Protein AF-A0A0P7EK59-F1 (afdb_monomer_lite)

Structure (mmCIF, N/CA/C/O backbone):
data_AF-A0A0P7EK59-F1
#
_entry.id   AF-A0A0P7EK59-F1
#
loop_
_atom_site.group_PDB
_atom_site.id
_atom_site.type_symbol
_atom_site.label_atom_id
_atom_site.label_alt_id
_atom_site.label_comp_id
_atom_site.label_asym_id
_atom_site.label_entity_id
_atom_site.label_seq_id
_atom_site.pdbx_PDB_ins_code
_atom_site.Cartn_x
_atom_site.Cartn_y
_atom_site.Cartn_z
_atom_site.occupancy
_atom_site.B_iso_or_equiv
_atom_site.auth_seq_id
_atom_site.auth_comp_id
_atom_site.auth_asym_id
_atom_site.auth_atom_id
_atom_site.pdbx_PDB_model_num
ATOM 1 N N . MET A 1 1 ? 22.215 -11.621 -33.743 1.00 58.62 1 MET A N 1
ATOM 2 C CA . MET A 1 1 ? 21.138 -10.609 -33.721 1.00 58.62 1 MET A CA 1
ATOM 3 C C . MET A 1 1 ? 20.168 -10.990 -32.613 1.00 58.62 1 MET A C 1
ATOM 5 O O . MET A 1 1 ? 19.534 -12.030 -32.730 1.00 58.62 1 MET A O 1
ATOM 9 N N . VAL A 1 2 ? 20.118 -10.234 -31.513 1.00 71.75 2 VAL A N 1
ATOM 10 C CA . VAL A 1 2 ? 19.118 -10.444 -30.451 1.00 71.75 2 VAL A CA 1
ATOM 11 C C . VAL A 1 2 ? 17.816 -9.793 -30.914 1.00 71.75 2 VAL A C 1
ATOM 13 O O . VAL A 1 2 ? 17.812 -8.613 -31.250 1.00 71.75 2 VAL A O 1
ATOM 16 N N . LYS A 1 3 ? 16.728 -10.565 -30.984 1.00 70.19 3 LYS A N 1
ATOM 17 C CA . LYS A 1 3 ? 15.376 -10.039 -31.211 1.00 70.19 3 LYS A CA 1
ATOM 18 C C . LYS A 1 3 ? 14.759 -9.760 -29.846 1.00 70.19 3 LYS A C 1
ATOM 20 O O . LYS A 1 3 ? 14.595 -10.687 -29.059 1.00 70.19 3 LYS A O 1
ATOM 25 N N . GLN A 1 4 ? 14.423 -8.504 -29.571 1.00 74.81 4 GLN A N 1
ATOM 26 C CA . GLN A 1 4 ? 13.596 -8.172 -28.418 1.00 74.81 4 GLN A CA 1
ATOM 27 C C . GLN A 1 4 ? 12.200 -8.760 -28.662 1.00 74.81 4 GLN A C 1
ATOM 29 O O . GLN A 1 4 ? 11.545 -8.411 -29.643 1.00 74.81 4 GLN A O 1
ATOM 34 N N . GLN A 1 5 ? 11.766 -9.690 -27.813 1.00 69.94 5 GLN A N 1
ATOM 35 C CA . GLN A 1 5 ? 10.369 -10.111 -27.790 1.00 69.94 5 GLN A CA 1
ATOM 36 C C . GLN A 1 5 ? 9.557 -9.008 -27.114 1.00 69.94 5 GLN A C 1
ATOM 38 O O . GLN A 1 5 ? 9.817 -8.657 -25.964 1.00 69.94 5 GLN A O 1
ATOM 43 N N . GLN A 1 6 ? 8.606 -8.443 -27.852 1.00 75.50 6 GLN A N 1
ATOM 44 C CA . GLN A 1 6 ? 7.568 -7.590 -27.294 1.00 75.50 6 GLN A CA 1
ATOM 45 C C . GLN A 1 6 ? 6.351 -8.464 -27.008 1.00 75.50 6 GLN A C 1
ATOM 47 O O . GLN A 1 6 ? 5.902 -9.212 -27.875 1.00 75.50 6 GLN A O 1
ATOM 52 N N . PHE A 1 7 ? 5.858 -8.373 -25.781 1.00 81.56 7 PHE A N 1
ATOM 53 C CA . PHE A 1 7 ? 4.603 -8.968 -25.350 1.00 81.56 7 PHE A CA 1
ATOM 54 C C . PHE A 1 7 ? 3.658 -7.835 -24.976 1.00 81.56 7 PHE A C 1
ATOM 56 O O . PHE A 1 7 ? 4.112 -6.818 -24.448 1.00 81.56 7 PHE A O 1
ATOM 63 N N . ASP A 1 8 ? 2.365 -8.031 -25.205 1.00 89.06 8 ASP A N 1
ATOM 64 C CA . ASP A 1 8 ? 1.354 -7.198 -24.567 1.00 89.06 8 ASP A CA 1
ATOM 65 C C . ASP A 1 8 ? 1.271 -7.591 -23.090 1.00 89.06 8 ASP A C 1
ATOM 67 O O . ASP A 1 8 ? 1.231 -8.775 -22.745 1.00 89.06 8 ASP A O 1
ATOM 71 N N . TYR A 1 9 ? 1.274 -6.597 -22.208 1.00 90.56 9 TYR A N 1
ATOM 72 C CA . TYR A 1 9 ? 1.206 -6.807 -20.768 1.00 90.56 9 TYR A CA 1
ATOM 73 C C . TYR A 1 9 ? 0.314 -5.764 -20.104 1.00 90.56 9 TYR A C 1
ATOM 75 O O . TYR A 1 9 ? 0.122 -4.651 -20.591 1.00 90.56 9 TYR A O 1
ATOM 83 N N . GLY A 1 10 ? -0.204 -6.142 -18.944 1.00 94.00 10 GLY A N 1
ATOM 84 C CA . GLY A 1 10 ? -0.868 -5.259 -18.002 1.00 94.00 10 GLY A CA 1
ATOM 85 C C . GLY A 1 10 ? -0.519 -5.704 -16.591 1.00 94.00 10 GLY A C 1
ATOM 86 O O . GLY A 1 10 ? -0.181 -6.866 -16.360 1.00 94.00 10 GLY A O 1
ATOM 87 N N . TYR A 1 11 ? -0.589 -4.774 -15.651 1.00 95.81 11 TYR A N 1
ATOM 88 C CA . TYR A 1 11 ? -0.263 -5.024 -14.257 1.00 95.81 11 TYR A CA 1
ATOM 89 C C . TYR A 1 11 ? -1.505 -4.886 -13.395 1.00 95.81 11 TYR A C 1
ATOM 91 O O . TYR A 1 11 ? -2.300 -3.967 -13.584 1.00 95.81 11 TYR A O 1
ATOM 99 N N . LEU A 1 12 ? -1.651 -5.800 -12.442 1.00 97.00 12 LEU A N 1
ATOM 100 C CA . LEU A 1 12 ? -2.703 -5.782 -11.440 1.00 97.00 12 LEU A CA 1
ATOM 101 C C . LEU A 1 12 ? -2.071 -5.520 -10.076 1.00 97.00 12 LEU A C 1
ATOM 103 O O . LEU A 1 12 ? -1.267 -6.317 -9.597 1.00 97.00 12 LEU A O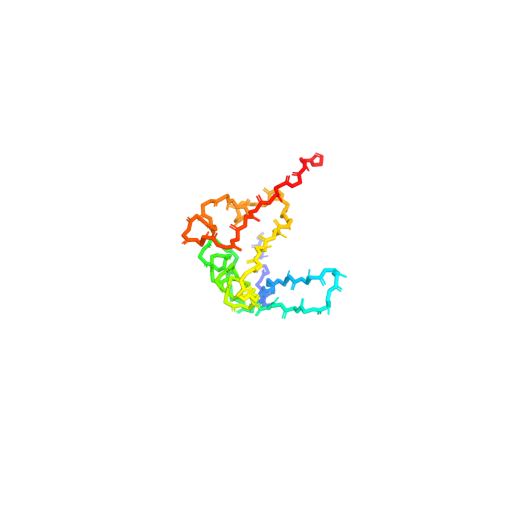 1
ATOM 107 N N . PHE A 1 13 ? -2.470 -4.423 -9.449 1.00 97.75 13 PHE A N 1
ATOM 108 C CA . PHE A 1 13 ? -2.264 -4.185 -8.028 1.00 97.75 13 PHE A CA 1
ATOM 109 C C . PHE A 1 13 ? -3.520 -4.655 -7.310 1.00 97.75 13 PHE A C 1
ATOM 111 O O . PHE A 1 13 ? -4.619 -4.254 -7.688 1.00 97.75 13 PHE A O 1
ATOM 118 N N . GLY A 1 14 ? -3.371 -5.519 -6.313 1.00 97.56 14 GLY A N 1
ATOM 119 C CA . GLY A 1 14 ? -4.494 -6.062 -5.564 1.00 97.56 14 GLY A CA 1
ATOM 120 C C . GLY A 1 14 ? -4.169 -6.141 -4.085 1.00 97.56 14 GLY A C 1
ATOM 121 O O . GLY A 1 14 ? -3.073 -6.554 -3.706 1.00 97.56 14 GLY A O 1
ATOM 122 N N . ALA A 1 15 ? -5.144 -5.780 -3.260 1.00 98.19 15 ALA A N 1
ATOM 123 C CA . ALA A 1 15 ? -5.071 -5.912 -1.816 1.00 98.19 15 ALA A CA 1
ATOM 124 C C . ALA A 1 15 ? -6.383 -6.489 -1.293 1.00 98.19 15 ALA A C 1
ATOM 126 O O . ALA A 1 15 ? -7.459 -6.070 -1.713 1.00 98.19 15 ALA A O 1
ATOM 127 N N . VAL A 1 16 ? -6.286 -7.424 -0.349 1.00 98.12 16 VAL A N 1
ATOM 128 C CA . VAL A 1 16 ? -7.434 -8.028 0.333 1.00 98.12 16 VAL A CA 1
ATOM 129 C C . VAL A 1 16 ? -7.297 -7.820 1.835 1.00 98.12 16 VAL A C 1
ATOM 131 O O . VAL A 1 16 ? -6.215 -7.995 2.395 1.00 98.12 16 VAL A O 1
ATOM 134 N N . CYS A 1 17 ? -8.392 -7.464 2.502 1.00 97.62 17 CYS A N 1
ATOM 135 C CA . CYS A 1 17 ? -8.469 -7.480 3.955 1.00 97.62 17 CYS A CA 1
ATOM 136 C C . CYS A 1 17 ? -8.724 -8.921 4.428 1.00 97.62 17 CYS A C 1
ATOM 138 O O . CYS A 1 17 ? -9.823 -9.435 4.207 1.00 97.62 17 CYS A O 1
ATOM 140 N N . PRO A 1 18 ? -7.784 -9.579 5.132 1.00 96.62 18 PRO A N 1
ATOM 141 C CA . PRO A 1 18 ? -7.962 -10.976 5.536 1.00 96.62 18 PRO A CA 1
ATOM 142 C C . PRO A 1 18 ? -9.137 -11.189 6.500 1.00 96.62 18 PRO A C 1
ATOM 144 O O . PRO A 1 18 ? -9.694 -12.278 6.563 1.00 96.62 18 PRO A O 1
ATOM 147 N N . ALA A 1 19 ? -9.517 -10.152 7.254 1.00 95.62 19 ALA A N 1
ATOM 148 C CA . ALA A 1 19 ? -10.587 -10.231 8.244 1.00 95.62 19 ALA A CA 1
ATOM 149 C C . ALA A 1 19 ? -11.995 -10.098 7.640 1.00 95.62 19 ALA A C 1
ATOM 151 O O . ALA A 1 19 ? -12.947 -10.619 8.214 1.00 95.62 19 ALA A O 1
ATOM 152 N N . THR A 1 20 ? -12.148 -9.374 6.525 1.00 95.12 20 THR A N 1
ATOM 153 C CA . THR A 1 20 ? -13.468 -9.043 5.952 1.00 95.12 20 THR A CA 1
ATOM 154 C C . THR A 1 20 ? -13.667 -9.545 4.525 1.00 95.12 20 THR A C 1
ATOM 156 O O . THR A 1 20 ? -14.794 -9.543 4.041 1.00 95.12 20 THR A O 1
ATOM 159 N N . GLY A 1 21 ? -12.598 -9.939 3.828 1.00 96.56 21 GLY A N 1
ATOM 160 C CA . GLY A 1 21 ? -12.630 -10.305 2.409 1.00 96.56 21 GLY A CA 1
ATOM 161 C C . GLY A 1 21 ? -12.792 -9.120 1.448 1.00 96.56 21 GLY A C 1
ATOM 162 O O . GLY A 1 21 ? -12.769 -9.314 0.233 1.00 96.56 21 GLY A O 1
ATOM 163 N N . GLN A 1 22 ? -12.929 -7.889 1.954 1.00 96.50 22 GLN A N 1
ATOM 164 C CA . GLN A 1 22 ? -12.982 -6.692 1.110 1.00 96.50 22 GLN A CA 1
ATOM 165 C C . GLN A 1 22 ? -11.683 -6.547 0.322 1.00 96.50 22 GLN A C 1
ATOM 167 O O . GLN A 1 22 ? -10.599 -6.774 0.862 1.00 96.50 22 GLN A O 1
ATOM 172 N N . THR A 1 23 ? -11.808 -6.188 -0.951 1.00 97.75 23 THR A N 1
ATOM 173 C CA . THR A 1 23 ? -10.699 -6.186 -1.901 1.00 97.75 23 THR A CA 1
ATOM 174 C C . THR A 1 23 ? -10.731 -4.909 -2.718 1.00 97.75 23 THR A C 1
ATOM 176 O O . THR A 1 23 ? -11.784 -4.537 -3.224 1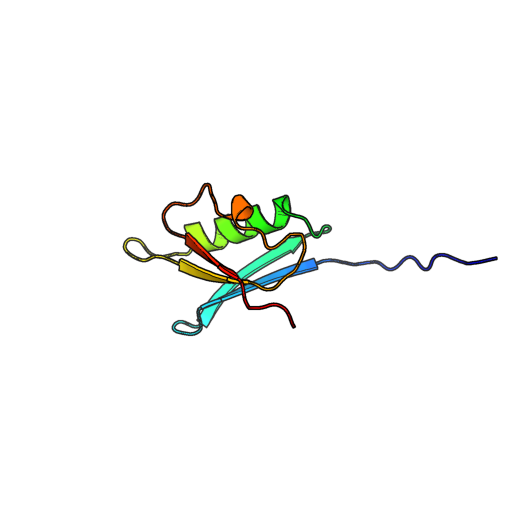.00 97.75 23 THR A O 1
ATOM 179 N N . GLU A 1 24 ? -9.565 -4.298 -2.889 1.00 98.31 24 GLU A N 1
ATOM 180 C CA . GLU A 1 24 ? -9.344 -3.194 -3.819 1.00 98.31 24 GLU A CA 1
ATOM 181 C C . GLU A 1 24 ? -8.361 -3.641 -4.896 1.00 98.31 24 GLU A C 1
ATOM 183 O O . GLU A 1 24 ? -7.447 -4.432 -4.629 1.00 98.31 24 GLU A O 1
ATOM 188 N N . ALA A 1 25 ? -8.545 -3.147 -6.119 1.00 97.75 25 ALA A N 1
ATOM 189 C CA . ALA A 1 25 ? -7.725 -3.534 -7.254 1.00 97.75 25 ALA A CA 1
ATOM 190 C C . ALA A 1 25 ? -7.570 -2.407 -8.280 1.00 97.75 25 ALA A C 1
ATOM 192 O O . ALA A 1 25 ? -8.518 -1.699 -8.623 1.00 97.75 25 ALA A O 1
ATOM 193 N N . LEU A 1 26 ? -6.364 -2.296 -8.834 1.00 98.00 26 LEU A N 1
ATOM 194 C CA . LEU A 1 26 ? -6.025 -1.354 -9.892 1.00 98.00 26 LEU A CA 1
ATOM 195 C C . LEU A 1 26 ? -5.323 -2.087 -11.036 1.00 98.00 26 LEU A C 1
ATOM 197 O O . LEU A 1 26 ? -4.263 -2.682 -10.844 1.00 98.00 26 LEU A O 1
ATOM 201 N N . VAL A 1 27 ? -5.894 -1.993 -12.237 1.00 97.50 27 VAL A N 1
ATOM 202 C CA . VAL A 1 27 ? -5.226 -2.402 -13.478 1.00 97.50 27 VAL A CA 1
ATOM 203 C C . VAL A 1 27 ? -4.483 -1.199 -14.052 1.00 97.50 27 VAL A C 1
ATOM 205 O O . VAL A 1 27 ? -5.061 -0.124 -14.199 1.00 97.50 27 VAL A O 1
ATOM 208 N N . SER A 1 28 ? -3.205 -1.374 -14.377 1.00 96.12 28 SER A N 1
ATOM 209 C CA . SER A 1 28 ? -2.331 -0.318 -14.890 1.00 96.12 28 SER A CA 1
ATOM 210 C C . SER A 1 28 ? -1.450 -0.839 -16.031 1.00 96.12 28 SER A C 1
ATOM 212 O O . SER A 1 28 ? -0.964 -1.969 -15.957 1.00 96.12 28 SER A O 1
ATOM 214 N N . PRO A 1 29 ? -1.172 -0.030 -17.070 1.00 94.62 29 PRO A N 1
ATOM 215 C CA . PRO A 1 29 ? -0.159 -0.362 -18.075 1.00 94.62 29 PRO A CA 1
ATOM 216 C C . PRO A 1 29 ? 1.282 -0.231 -17.541 1.00 94.62 29 PRO A C 1
ATOM 218 O O . PRO A 1 29 ? 2.224 -0.650 -18.209 1.00 94.62 29 PRO A O 1
ATOM 221 N N . PHE A 1 30 ? 1.471 0.330 -16.340 1.00 93.56 30 PHE A N 1
ATOM 222 C CA . PHE A 1 30 ? 2.782 0.570 -15.728 1.00 93.56 30 PHE A CA 1
ATOM 223 C C . PHE A 1 30 ? 2.856 0.064 -14.283 1.00 93.56 30 PHE A C 1
ATOM 225 O O . PHE A 1 30 ? 1.864 0.115 -13.550 1.00 93.56 30 PHE A O 1
ATOM 232 N N . VAL A 1 31 ? 4.058 -0.330 -13.852 1.00 95.19 31 VAL A N 1
ATOM 233 C CA . VAL A 1 31 ? 4.383 -0.583 -12.440 1.00 95.19 31 VAL A CA 1
ATOM 234 C C . VAL A 1 31 ? 5.336 0.487 -11.942 1.00 95.19 31 VAL A C 1
ATOM 236 O O . VAL A 1 31 ? 6.517 0.497 -12.287 1.00 95.19 31 VAL A O 1
ATOM 239 N N . ASN A 1 32 ? 4.817 1.409 -11.144 1.00 96.94 32 ASN A N 1
ATOM 240 C CA . ASN A 1 32 ? 5.579 2.513 -10.582 1.00 96.94 32 ASN A CA 1
ATOM 241 C C . ASN A 1 32 ? 4.939 3.001 -9.277 1.00 96.94 32 ASN A C 1
ATOM 243 O O . ASN A 1 32 ? 3.898 2.502 -8.837 1.00 96.94 32 ASN A O 1
ATOM 247 N N . LYS A 1 33 ? 5.594 3.976 -8.645 1.00 97.69 33 LYS A N 1
ATOM 248 C CA . LYS A 1 33 ? 5.121 4.574 -7.397 1.00 97.69 33 LYS A CA 1
ATOM 249 C C . LYS A 1 33 ? 3.793 5.293 -7.582 1.00 97.69 33 LYS A C 1
ATOM 251 O O . LYS A 1 33 ? 2.956 5.229 -6.695 1.00 97.69 33 LYS A O 1
ATOM 256 N N . GLU A 1 34 ? 3.566 5.925 -8.730 1.00 97.69 34 GLU A N 1
ATOM 257 C CA . GLU A 1 34 ? 2.321 6.629 -9.024 1.00 97.69 34 GLU A CA 1
ATOM 258 C C . GLU A 1 34 ? 1.130 5.666 -9.014 1.00 97.69 34 GLU A C 1
ATOM 260 O O . GLU A 1 34 ? 0.143 5.926 -8.328 1.00 97.69 34 GLU A O 1
ATOM 265 N N . ALA A 1 35 ? 1.236 4.527 -9.706 1.00 97.94 35 ALA A N 1
ATOM 266 C CA . ALA A 1 35 ? 0.219 3.479 -9.687 1.00 97.94 35 ALA A CA 1
ATOM 267 C C . ALA A 1 35 ? 0.021 2.912 -8.271 1.00 97.94 35 ALA A C 1
ATOM 269 O O . ALA A 1 35 ? -1.116 2.736 -7.835 1.00 97.94 35 ALA A O 1
ATOM 270 N N . MET A 1 36 ? 1.105 2.710 -7.514 1.00 98.12 36 MET A N 1
ATOM 271 C CA . MET A 1 36 ? 1.013 2.260 -6.123 1.00 98.12 36 MET A CA 1
ATOM 272 C C . MET A 1 36 ? 0.285 3.280 -5.230 1.00 98.12 36 MET A C 1
ATOM 274 O O . MET A 1 36 ? -0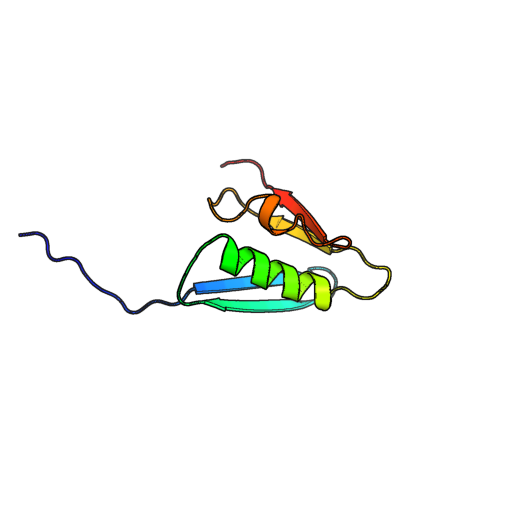.596 2.895 -4.465 1.00 98.12 36 MET A O 1
ATOM 278 N N . THR A 1 37 ? 0.564 4.580 -5.361 1.00 98.38 37 THR A N 1
ATOM 279 C CA . THR A 1 37 ? -0.144 5.646 -4.630 1.00 98.38 37 THR A CA 1
ATOM 280 C C . THR A 1 37 ? -1.629 5.693 -4.997 1.00 98.38 37 THR A C 1
ATOM 282 O O . THR A 1 37 ? -2.477 5.863 -4.122 1.00 98.38 37 THR A O 1
ATOM 285 N N . GLN A 1 38 ? -1.981 5.490 -6.273 1.00 98.31 38 GLN A N 1
ATOM 286 C CA . GLN A 1 38 ? -3.386 5.376 -6.691 1.00 98.31 38 GLN A CA 1
ATOM 287 C C . GLN A 1 38 ? -4.073 4.171 -6.043 1.00 98.31 38 GLN A C 1
ATOM 289 O O . GLN A 1 38 ? -5.209 4.283 -5.582 1.00 98.31 38 GLN A O 1
ATOM 294 N N . HIS A 1 39 ? -3.379 3.038 -5.948 1.00 98.50 39 HIS A N 1
ATOM 295 C CA . HIS A 1 39 ? -3.895 1.869 -5.249 1.00 98.50 39 HIS A CA 1
ATOM 296 C C . HIS A 1 39 ? -4.062 2.130 -3.739 1.00 98.50 39 HIS A C 1
ATOM 298 O O . HIS A 1 39 ? -5.101 1.798 -3.172 1.00 98.50 39 HIS A O 1
ATOM 304 N N . MET A 1 40 ? -3.114 2.821 -3.090 1.00 98.69 40 MET A N 1
ATOM 305 C CA . MET A 1 40 ? -3.255 3.234 -1.684 1.00 98.69 40 MET A CA 1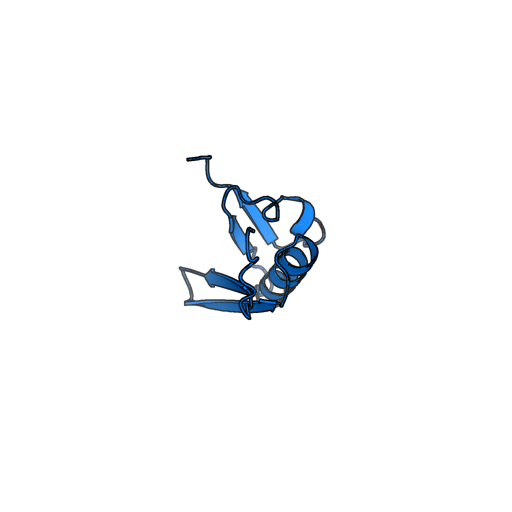
ATOM 306 C C . MET A 1 40 ? -4.444 4.174 -1.469 1.00 98.69 40 MET A C 1
ATOM 308 O O . MET A 1 40 ? -5.130 4.059 -0.455 1.00 98.69 40 MET A O 1
ATOM 312 N N . ARG A 1 41 ? -4.748 5.048 -2.436 1.00 98.69 41 ARG A N 1
ATOM 313 C CA . ARG A 1 41 ? -5.943 5.902 -2.394 1.00 98.69 41 ARG A CA 1
ATOM 314 C C . ARG A 1 41 ? -7.235 5.092 -2.400 1.00 98.69 41 ARG A C 1
ATOM 316 O O . ARG A 1 41 ? -8.132 5.412 -1.626 1.00 98.69 41 ARG A O 1
ATOM 323 N N . GLN A 1 42 ? -7.326 4.046 -3.226 1.00 98.44 42 GLN A N 1
ATOM 324 C CA . GLN A 1 42 ? -8.488 3.147 -3.227 1.00 98.44 42 GLN A CA 1
ATOM 325 C C . GLN A 1 42 ? -8.677 2.502 -1.849 1.00 98.44 42 GLN A C 1
ATOM 327 O O . GLN A 1 42 ? -9.754 2.610 -1.270 1.00 98.44 42 GLN A O 1
ATOM 332 N N . ILE A 1 43 ? -7.607 1.941 -1.271 1.00 98.50 43 ILE A N 1
ATOM 333 C CA . ILE A 1 43 ? -7.651 1.335 0.070 1.00 98.50 43 ILE A CA 1
ATOM 334 C C . ILE A 1 43 ? -8.032 2.376 1.132 1.00 98.50 43 ILE A C 1
ATOM 336 O O . ILE A 1 43 ? -8.890 2.113 1.973 1.00 98.50 43 ILE A O 1
ATOM 340 N N . SER A 1 44 ? -7.437 3.570 1.097 1.00 98.44 44 SER A N 1
ATOM 341 C CA . SER A 1 44 ? -7.741 4.660 2.032 1.00 98.44 44 SER A CA 1
ATOM 342 C C . SER A 1 44 ? -9.214 5.079 1.965 1.00 98.44 44 SER A C 1
ATOM 344 O O . SER A 1 44 ? -9.832 5.258 3.014 1.00 98.44 44 SER A O 1
ATOM 346 N N . HIS A 1 45 ? -9.798 5.179 0.766 1.00 98.00 45 HIS A N 1
ATOM 347 C CA . HIS A 1 45 ? -11.215 5.505 0.575 1.00 98.00 45 HIS A CA 1
ATOM 348 C C . HIS A 1 45 ? -12.156 4.365 0.986 1.00 98.00 45 HIS A C 1
ATOM 350 O O . HIS A 1 45 ? -13.219 4.625 1.544 1.00 98.00 45 HIS A O 1
ATOM 356 N N . ALA A 1 46 ? -11.775 3.114 0.723 1.00 97.69 46 ALA A N 1
ATOM 357 C CA . ALA A 1 46 ? -12.552 1.936 1.100 1.00 97.69 46 ALA A CA 1
ATOM 358 C C . ALA A 1 46 ? -12.490 1.639 2.608 1.00 97.69 46 ALA A C 1
ATOM 360 O O . ALA A 1 46 ? -13.358 0.951 3.149 1.00 97.69 46 ALA A O 1
ATOM 361 N N . THR A 1 47 ? -11.477 2.166 3.304 1.00 97.44 47 THR A N 1
ATOM 362 C CA . THR A 1 47 ? -11.312 1.998 4.750 1.00 97.44 47 THR A CA 1
ATOM 363 C C . THR A 1 47 ? -12.465 2.682 5.493 1.00 97.44 47 THR A C 1
ATOM 365 O O . THR A 1 47 ? -12.610 3.903 5.398 1.00 97.44 47 THR A O 1
ATOM 368 N N . PRO A 1 48 ? -13.274 1.940 6.277 1.00 96.38 48 PRO A N 1
ATOM 369 C CA . PRO A 1 48 ? -14.408 2.519 6.986 1.00 96.38 48 PRO A CA 1
ATOM 370 C C . PRO A 1 48 ? -13.998 3.631 7.957 1.00 96.38 48 PRO A C 1
ATOM 372 O O . PRO A 1 48 ? -12.932 3.582 8.573 1.00 96.38 48 PRO A O 1
ATOM 375 N N . VAL A 1 49 ? -14.886 4.606 8.162 1.00 96.38 49 VAL A N 1
ATOM 376 C CA . VAL A 1 49 ? -14.681 5.674 9.151 1.00 96.38 49 VAL A CA 1
ATOM 377 C C . VAL A 1 49 ? -14.409 5.069 10.534 1.00 96.38 49 VAL A C 1
ATOM 379 O O . VAL A 1 49 ? -15.099 4.149 10.972 1.00 96.38 49 VAL A O 1
ATOM 382 N N . GLY A 1 50 ? -13.382 5.579 11.219 1.00 97.00 50 GLY A N 1
ATOM 383 C CA . GLY A 1 50 ? -12.941 5.064 12.520 1.00 97.00 50 GLY A CA 1
ATOM 384 C C . GLY A 1 50 ? -12.070 3.803 12.450 1.00 97.00 50 GLY A C 1
ATOM 385 O O . GLY A 1 50 ? -11.726 3.251 13.494 1.00 97.00 50 GLY A O 1
ATOM 386 N N . ARG A 1 51 ? -11.696 3.337 11.250 1.00 97.19 51 ARG A N 1
ATOM 387 C CA . ARG A 1 51 ? -10.707 2.269 11.040 1.00 97.19 51 ARG A CA 1
ATOM 388 C C . ARG A 1 51 ? -9.413 2.830 10.447 1.00 97.19 51 ARG A C 1
ATOM 390 O O . ARG A 1 51 ? -9.402 3.888 9.823 1.00 97.19 51 ARG A O 1
ATOM 397 N N . HIS A 1 52 ? -8.334 2.077 10.639 1.00 97.88 52 HIS A N 1
ATOM 398 C CA . HIS A 1 52 ? -7.017 2.341 10.065 1.00 97.88 52 HIS A CA 1
ATOM 399 C C . HIS A 1 52 ? -6.560 1.113 9.282 1.00 97.88 52 HIS A C 1
ATOM 401 O O . HIS A 1 52 ? -6.563 0.005 9.825 1.00 97.88 52 HIS A O 1
ATOM 407 N N . ALA A 1 53 ? -6.187 1.293 8.019 1.00 98.25 53 ALA A N 1
ATOM 408 C CA . ALA A 1 53 ? -5.666 0.222 7.185 1.00 98.25 53 ALA A CA 1
ATOM 409 C C . ALA A 1 53 ? -4.175 0.005 7.451 1.00 98.25 53 ALA A C 1
ATOM 411 O O . ALA A 1 53 ? -3.372 0.937 7.431 1.00 98.25 53 ALA A O 1
ATOM 412 N N . VAL A 1 54 ? -3.795 -1.252 7.653 1.00 98.12 54 VAL A N 1
ATOM 413 C CA . VAL A 1 54 ? -2.397 -1.678 7.681 1.00 98.12 54 VAL A CA 1
ATOM 414 C C . VAL A 1 54 ? -2.167 -2.552 6.459 1.00 98.12 54 VAL A C 1
ATOM 416 O O . VAL A 1 54 ? -2.778 -3.612 6.338 1.00 98.12 54 VAL A O 1
ATOM 419 N N . VAL A 1 55 ? -1.318 -2.092 5.542 1.00 98.25 55 VAL A N 1
ATOM 420 C CA . VAL A 1 55 ? -1.040 -2.782 4.277 1.00 98.25 55 VAL A CA 1
ATOM 421 C C . VAL A 1 55 ? 0.350 -3.398 4.347 1.00 98.25 55 VAL A C 1
ATOM 423 O O . VAL A 1 55 ? 1.340 -2.702 4.568 1.00 98.25 55 VAL A O 1
ATOM 426 N N . ILE A 1 56 ? 0.422 -4.714 4.167 1.00 98.06 56 ILE A N 1
ATOM 427 C CA . ILE A 1 56 ? 1.681 -5.460 4.148 1.00 98.06 56 ILE A CA 1
ATOM 428 C C . ILE A 1 56 ? 2.217 -5.461 2.715 1.00 98.06 56 ILE A C 1
ATOM 430 O O . ILE A 1 56 ? 1.492 -5.816 1.789 1.00 98.06 56 ILE A O 1
ATOM 434 N N . ILE A 1 57 ? 3.475 -5.062 2.540 1.00 97.44 57 ILE A N 1
ATOM 435 C CA . ILE A 1 57 ? 4.140 -4.938 1.236 1.00 97.44 57 ILE A CA 1
ATOM 436 C C . ILE A 1 57 ? 5.507 -5.630 1.238 1.00 97.44 57 ILE A C 1
ATOM 438 O O . ILE A 1 57 ? 6.145 -5.780 2.282 1.00 97.44 57 ILE A O 1
ATOM 442 N N . ASP A 1 58 ? 5.973 -6.034 0.060 1.00 96.19 58 ASP A N 1
ATOM 443 C CA . ASP A 1 58 ? 7.295 -6.640 -0.119 1.00 96.19 58 ASP A CA 1
ATOM 444 C C . ASP A 1 58 ? 8.416 -5.602 -0.380 1.00 96.19 58 ASP A C 1
ATOM 446 O O . ASP A 1 58 ? 8.272 -4.390 -0.188 1.00 96.19 58 ASP A O 1
ATOM 450 N N . GLY A 1 59 ? 9.575 -6.113 -0.805 1.00 94.44 59 GLY A N 1
ATOM 451 C CA . GLY A 1 59 ? 10.793 -5.381 -1.137 1.00 94.44 59 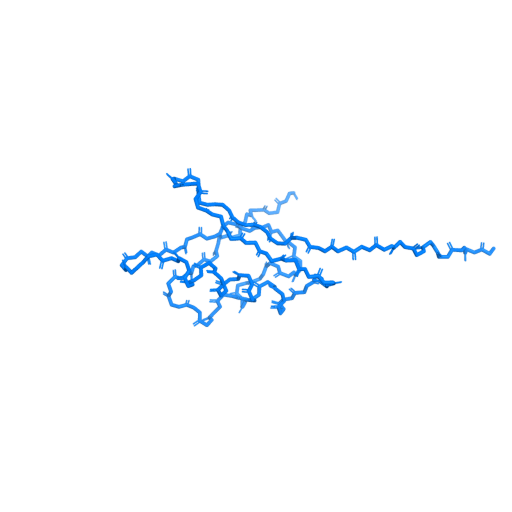GLY A CA 1
ATOM 452 C C . GLY A 1 59 ? 10.763 -4.483 -2.378 1.00 94.44 59 GLY A C 1
ATOM 453 O O . GLY A 1 59 ? 11.684 -3.674 -2.503 1.00 94.44 59 GLY A O 1
ATOM 454 N N . ALA A 1 60 ? 9.776 -4.605 -3.273 1.00 95.44 60 ALA A N 1
ATOM 455 C CA . ALA A 1 60 ? 9.825 -4.058 -4.629 1.00 95.44 60 ALA A CA 1
ATOM 456 C C . ALA A 1 60 ? 10.061 -2.538 -4.682 1.00 95.44 60 ALA A C 1
ATOM 458 O O . ALA A 1 60 ? 9.684 -1.787 -3.781 1.00 95.44 60 ALA A O 1
ATOM 459 N N . GLY A 1 61 ? 10.671 -2.062 -5.773 1.00 94.94 61 GLY A N 1
ATOM 460 C CA . GLY A 1 61 ? 11.096 -0.661 -5.913 1.00 94.94 61 GLY A CA 1
ATOM 461 C C . GLY A 1 61 ? 9.959 0.371 -5.862 1.00 94.94 61 GLY A C 1
ATOM 462 O O . GLY A 1 61 ? 10.201 1.530 -5.533 1.00 94.94 61 GLY A O 1
ATOM 463 N N . TRP A 1 62 ? 8.724 -0.046 -6.148 1.00 95.69 62 TRP A N 1
ATOM 464 C CA . TRP A 1 62 ? 7.510 0.774 -6.041 1.00 95.69 62 TRP A CA 1
ATOM 465 C C . TRP A 1 62 ? 6.752 0.576 -4.715 1.00 95.69 62 TRP A C 1
ATOM 467 O O . TRP A 1 62 ? 5.788 1.289 -4.459 1.00 95.69 62 TRP A O 1
ATOM 477 N N . HIS A 1 63 ? 7.183 -0.355 -3.858 1.00 96.62 63 HIS A N 1
ATOM 478 C CA . HIS A 1 63 ? 6.656 -0.590 -2.512 1.00 96.62 63 HIS A CA 1
ATOM 479 C C . HIS A 1 63 ? 7.493 0.176 -1.475 1.00 96.62 63 HIS A C 1
ATOM 481 O O . HIS A 1 63 ? 8.349 -0.378 -0.767 1.00 96.62 63 HIS A O 1
ATOM 487 N N . THR A 1 64 ? 7.274 1.490 -1.415 1.00 96.44 64 THR A N 1
ATOM 488 C CA . THR A 1 64 ? 8.023 2.419 -0.559 1.00 96.44 64 THR A CA 1
ATOM 489 C C . THR A 1 64 ? 7.087 3.266 0.300 1.00 96.44 64 THR A C 1
ATOM 491 O O . THR A 1 64 ? 5.970 3.571 -0.095 1.00 96.44 64 THR A O 1
ATOM 494 N N . TYR A 1 65 ? 7.534 3.662 1.496 1.00 97.31 65 TYR A N 1
ATOM 495 C CA . TYR A 1 65 ? 6.684 4.358 2.475 1.00 97.31 65 TYR A CA 1
ATOM 496 C C . TYR A 1 65 ? 6.076 5.676 1.963 1.00 97.31 65 TYR A C 1
ATOM 498 O O . TYR A 1 65 ? 4.981 6.048 2.379 1.00 97.31 65 TYR A O 1
ATOM 506 N N . ASP A 1 66 ? 6.747 6.362 1.035 1.00 97.19 66 ASP A N 1
ATOM 507 C CA . ASP A 1 66 ? 6.267 7.607 0.432 1.00 97.19 66 ASP A CA 1
ATOM 508 C C . ASP A 1 66 ? 4.983 7.439 -0.394 1.00 97.19 66 ASP A C 1
ATOM 510 O O . ASP A 1 66 ? 4.217 8.394 -0.493 1.00 97.19 66 ASP A O 1
ATOM 514 N N . THR A 1 67 ? 4.668 6.239 -0.901 1.00 97.88 67 THR A N 1
ATOM 515 C CA . THR A 1 67 ? 3.423 6.007 -1.662 1.00 97.88 67 THR A CA 1
ATOM 516 C C . THR A 1 67 ? 2.166 6.044 -0.791 1.00 97.88 67 THR A C 1
ATOM 518 O O . THR A 1 67 ? 1.054 6.046 -1.313 1.00 97.88 67 THR A O 1
ATOM 521 N N . ALA A 1 68 ? 2.326 6.052 0.536 1.00 97.69 68 ALA A N 1
ATOM 522 C CA . ALA A 1 68 ? 1.231 6.151 1.495 1.00 97.69 68 ALA A CA 1
ATOM 523 C C . ALA A 1 68 ? 1.272 7.426 2.356 1.00 97.69 68 ALA A C 1
ATOM 525 O O . ALA A 1 68 ? 0.371 7.639 3.164 1.00 97.69 68 ALA A O 1
ATOM 526 N N . ALA A 1 69 ? 2.294 8.274 2.203 1.00 96.31 69 ALA A N 1
ATOM 527 C CA . ALA A 1 69 ? 2.573 9.369 3.134 1.00 96.31 69 ALA A CA 1
ATOM 528 C C . ALA A 1 69 ? 1.461 10.434 3.214 1.00 96.31 69 ALA A C 1
ATOM 530 O O . ALA A 1 69 ? 1.340 11.114 4.231 1.00 96.31 69 ALA A O 1
ATOM 531 N N . GLU A 1 70 ? 0.644 10.582 2.166 1.00 96.50 70 GLU A N 1
ATOM 532 C 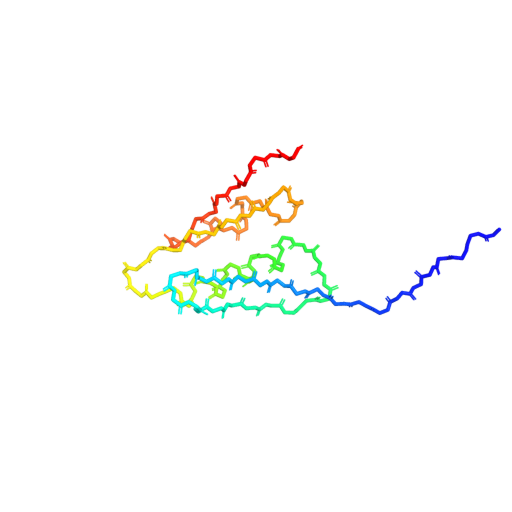CA . GLU A 1 70 ? -0.471 11.539 2.148 1.00 96.50 70 GLU A CA 1
ATOM 533 C C . GLU A 1 70 ? -1.725 11.052 2.900 1.00 96.50 70 GLU A C 1
ATOM 535 O O . GLU A 1 70 ? -2.587 11.862 3.251 1.00 96.50 70 GLU A O 1
ATOM 540 N N . PHE A 1 71 ? -1.841 9.750 3.186 1.00 98.00 71 PHE A N 1
ATOM 541 C CA . PHE A 1 71 ? -3.045 9.165 3.778 1.00 98.00 71 PHE A CA 1
ATOM 542 C C . PHE A 1 71 ? -2.923 9.055 5.298 1.00 98.00 71 PHE A C 1
ATOM 544 O O . PHE A 1 71 ? -2.021 8.423 5.836 1.00 98.00 71 PHE A O 1
ATOM 551 N N . LYS A 1 72 ? -3.887 9.637 6.017 1.00 97.75 72 LYS A N 1
ATOM 552 C CA . LYS A 1 72 ? -3.886 9.653 7.492 1.00 97.75 72 LYS A CA 1
ATOM 553 C C . LYS A 1 72 ? -4.420 8.369 8.131 1.00 97.75 72 LYS A C 1
ATOM 555 O O . LYS A 1 72 ? -4.211 8.157 9.318 1.00 97.75 72 LYS A O 1
ATOM 560 N N . ASN A 1 73 ? -5.133 7.547 7.365 1.00 98.44 73 ASN A N 1
ATOM 561 C CA . ASN A 1 73 ? -5.831 6.342 7.825 1.00 98.44 73 ASN A CA 1
ATOM 562 C C . ASN A 1 73 ? -5.217 5.047 7.270 1.00 98.44 73 ASN A C 1
ATOM 564 O O . ASN A 1 73 ? -5.878 4.009 7.269 1.00 98.44 73 ASN A O 1
ATOM 568 N N . LEU A 1 74 ? -3.989 5.116 6.749 1.00 98.06 74 LEU A N 1
ATOM 569 C CA . LEU A 1 74 ? -3.300 3.987 6.140 1.00 98.06 74 LEU A CA 1
ATOM 570 C C . LEU A 1 74 ? -1.824 3.987 6.546 1.00 98.06 74 LEU A C 1
ATOM 572 O O . LEU A 1 74 ? -1.177 5.029 6.610 1.00 98.06 74 LEU A O 1
ATOM 576 N N . THR A 1 75 ? -1.271 2.812 6.833 1.00 98.12 75 THR A N 1
ATOM 577 C CA . THR A 1 75 ? 0.164 2.632 7.092 1.00 98.12 75 THR A CA 1
ATOM 578 C C . THR A 1 75 ? 0.678 1.388 6.388 1.00 98.12 75 THR A C 1
ATOM 580 O O . THR A 1 75 ? 0.010 0.355 6.370 1.00 98.12 75 THR A O 1
ATOM 583 N N . LEU A 1 76 ? 1.881 1.488 5.823 1.00 98.44 76 LEU A N 1
ATOM 584 C CA . LEU A 1 76 ? 2.565 0.358 5.205 1.00 98.44 76 LEU A CA 1
ATOM 585 C C . LEU A 1 76 ? 3.449 -0.359 6.225 1.00 98.44 76 LEU A C 1
ATOM 587 O O . LEU A 1 76 ? 4.139 0.287 7.012 1.00 98.44 76 LEU A O 1
ATOM 591 N N . ILE A 1 77 ? 3.473 -1.688 6.163 1.00 97.81 77 ILE A N 1
ATOM 592 C CA . ILE A 1 77 ? 4.456 -2.535 6.841 1.00 97.81 77 ILE A CA 1
ATOM 593 C C . ILE A 1 77 ? 5.225 -3.298 5.772 1.00 97.81 77 ILE A C 1
ATOM 595 O O . ILE A 1 77 ? 4.641 -4.051 4.993 1.00 97.81 77 ILE A O 1
ATOM 599 N N . LYS A 1 78 ? 6.543 -3.113 5.748 1.00 96.62 78 LYS A N 1
ATOM 600 C CA . LYS A 1 78 ? 7.425 -3.813 4.818 1.00 96.62 78 LYS A CA 1
ATOM 601 C C . LYS A 1 78 ? 7.886 -5.140 5.411 1.00 96.62 78 LYS A C 1
ATOM 603 O O . LYS A 1 78 ? 8.362 -5.175 6.545 1.00 96.62 78 LYS A O 1
ATOM 608 N N . LEU A 1 79 ? 7.745 -6.218 4.646 1.00 97.12 79 LEU A N 1
ATOM 609 C CA . LEU A 1 79 ? 8.289 -7.524 5.012 1.00 97.12 79 LEU A CA 1
ATOM 610 C C . LEU A 1 79 ? 9.829 -7.487 5.009 1.00 97.12 79 LEU A C 1
ATOM 612 O O . LEU A 1 79 ? 10.418 -6.731 4.228 1.00 97.12 79 LEU A O 1
ATOM 616 N N . PRO A 1 80 ? 10.496 -8.298 5.854 1.00 95.81 80 PRO A N 1
ATOM 617 C CA . PRO A 1 80 ? 11.937 -8.500 5.758 1.00 95.81 80 PRO A CA 1
ATOM 618 C C . PRO A 1 80 ? 12.344 -8.942 4.343 1.00 95.81 80 PRO A C 1
ATOM 620 O O . PRO A 1 80 ? 11.558 -9.617 3.670 1.00 95.81 80 PRO A O 1
ATOM 623 N N . PRO A 1 81 ? 13.551 -8.573 3.878 1.00 91.88 81 PRO A N 1
ATOM 624 C CA . PRO A 1 81 ? 14.070 -9.098 2.624 1.00 91.88 81 PRO A CA 1
ATOM 625 C C . PRO A 1 81 ? 14.204 -10.623 2.703 1.00 91.88 81 PRO A C 1
ATOM 627 O O . PRO A 1 81 ? 14.387 -11.179 3.789 1.00 91.88 81 PRO A O 1
ATOM 630 N N . TYR A 1 82 ? 14.100 -11.266 1.542 1.00 80.44 82 TYR A N 1
ATOM 631 C CA . TYR A 1 82 ? 14.381 -12.690 1.388 1.00 80.44 82 TYR A CA 1
ATOM 632 C C . TYR A 1 82 ? 15.884 -12.965 1.479 1.00 80.44 82 TYR A C 1
ATOM 634 O O . TYR A 1 82 ? 16.658 -12.120 0.967 1.00 80.44 82 TYR A O 1
#

Sequence (82 aa):
MVKQQQFDYGYLFGAVCPATGQTEALVSPFVNKEAMTQHMRQISHATPVGRHAVVIIDGAGWHTYDTAAEFKNLTLIKLPPY

pLDDT: mean 94.55, std 7.63, range [58.62, 98.69]

Secondary structure (DSSP, 8-state):
-PPPPP----EEEEEE-TTT--EEEEEES--SHHHHHHHHHHHHHHSPTT--EEEEE-S-TT--GGGGTT-TTEEEEEPPP-

Organism: NCBI:txid570156

Foldseek 3Di:
DDDDDDDQDKDKDKDADPVPRDIFIDIGSDDALVSLLVSLVRVLVVADPPAAAEAEDEDDPNQDQVSNVVRPRYGYDYDDHD

Radius of gyration: 14.94 Å; chains: 1; bounding box: 36×24×46 Å

InterPro domains:
  IPR038717 Tc1-like transposase, DDE domain [PF13358] (11-82)